Protein AF-A0A3D3Z6V5-F1 (afdb_monomer_lite)

pLDDT: mean 79.41, std 16.16, range [52.12, 97.75]

Radius of gyration: 32.46 Å; chains: 1; bounding box: 58×12×91 Å

Sequence (69 aa):
MFQSTIALVSGLLIVSALFFGVMAMAIAGLVIGFAGAVLANFRPPETRAVVTLEARRTGRGWSVDPSGR

Foldseek 3Di:
DVVVVVVVVVVVVVVVVVVVVVVVVVVVVVVVVVVVVVVVVPDPDPDPPPQPFDWDDDVVGTDTDSPSD

Secondary structure (DSSP, 8-state):
-HHHHHHHHHHHHHHHHHHHHHHHHHHHHHHHHHHHHHHHHT---TT------EEEEETTEEEEETT--

Structure (mmCIF, N/CA/C/O backbone):
data_AF-A0A3D3Z6V5-F1
#
_entry.id   AF-A0A3D3Z6V5-F1
#
loop_
_atom_site.group_PDB
_atom_site.id
_atom_site.type_symbol
_atom_site.label_atom_id
_atom_site.label_alt_id
_atom_site.label_comp_id
_atom_site.label_asym_id
_atom_site.label_entity_id
_atom_site.label_seq_id
_atom_site.pdbx_PDB_ins_code
_atom_site.Cartn_x
_atom_site.Cartn_y
_atom_site.Cartn_z
_atom_site.occupancy
_atom_site.B_iso_or_equiv
_atom_site.auth_seq_id
_atom_site.auth_comp_id
_atom_site.auth_asym_id
_atom_site.auth_atom_id
_atom_site.pdbx_PDB_model_num
ATOM 1 N N . MET A 1 1 ? 19.575 6.139 -38.681 1.00 67.50 1 MET A N 1
ATOM 2 C CA . MET A 1 1 ? 18.131 5.926 -38.419 1.00 67.50 1 MET A CA 1
ATOM 3 C C . MET A 1 1 ? 17.867 4.768 -37.457 1.00 67.50 1 MET A C 1
ATOM 5 O O . MET A 1 1 ? 17.103 4.955 -36.527 1.00 67.50 1 MET A O 1
ATOM 9 N N . PHE A 1 2 ? 18.509 3.603 -37.601 1.00 76.50 2 PHE A N 1
ATOM 10 C CA . PHE A 1 2 ? 18.223 2.442 -36.737 1.00 76.50 2 PHE A CA 1
ATOM 11 C C . PHE A 1 2 ? 18.582 2.658 -35.250 1.00 76.50 2 PHE A C 1
ATOM 13 O O . PHE A 1 2 ? 17.774 2.405 -34.363 1.00 76.50 2 PHE A O 1
ATOM 20 N N . GLN A 1 3 ? 19.762 3.223 -34.970 1.00 87.88 3 GLN A N 1
ATOM 21 C CA . GLN A 1 3 ? 20.232 3.489 -33.602 1.00 87.88 3 GLN A CA 1
ATOM 22 C C . GLN A 1 3 ? 19.375 4.530 -32.856 1.00 87.88 3 GLN A C 1
ATOM 24 O O . GLN A 1 3 ? 19.120 4.378 -31.665 1.00 87.88 3 GLN A O 1
ATOM 29 N N . SER A 1 4 ? 18.874 5.552 -33.559 1.00 89.31 4 SER A N 1
ATOM 30 C CA . SER A 1 4 ? 17.968 6.559 -32.988 1.00 89.31 4 SER A CA 1
ATOM 31 C C . SER A 1 4 ? 16.593 5.979 -32.651 1.00 89.31 4 SER A C 1
ATOM 33 O O . SER A 1 4 ? 16.023 6.325 -31.622 1.00 89.31 4 SER A O 1
ATOM 35 N N . THR A 1 5 ? 16.076 5.061 -33.473 1.00 95.19 5 THR A N 1
ATOM 36 C CA . THR A 1 5 ? 14.806 4.373 -33.202 1.00 95.19 5 THR A CA 1
ATOM 37 C C . THR A 1 5 ? 14.920 3.452 -31.990 1.00 95.19 5 THR A C 1
ATOM 39 O O . THR A 1 5 ? 14.039 3.464 -31.136 1.00 95.19 5 THR A O 1
ATOM 42 N N . ILE A 1 6 ? 16.025 2.708 -31.869 1.00 94.12 6 ILE A N 1
ATOM 43 C CA . ILE A 1 6 ? 16.271 1.839 -30.709 1.00 94.12 6 ILE A CA 1
ATOM 44 C C . ILE A 1 6 ? 16.323 2.660 -29.417 1.00 94.12 6 ILE A C 1
ATOM 46 O O . ILE A 1 6 ? 15.678 2.278 -28.446 1.00 94.12 6 ILE A O 1
ATOM 50 N N . ALA A 1 7 ? 17.032 3.793 -29.411 1.00 95.19 7 ALA A N 1
ATOM 51 C CA . ALA A 1 7 ? 17.130 4.666 -28.239 1.00 95.19 7 ALA A CA 1
ATOM 52 C C . ALA A 1 7 ? 15.773 5.261 -27.817 1.00 95.19 7 ALA A C 1
ATOM 54 O O . ALA A 1 7 ? 15.481 5.371 -26.628 1.00 95.19 7 ALA A O 1
ATOM 55 N N . LEU A 1 8 ? 14.925 5.616 -28.787 1.00 96.31 8 LEU A N 1
ATOM 56 C CA . LEU A 1 8 ? 13.571 6.111 -28.527 1.00 96.31 8 LEU A CA 1
ATOM 57 C C . LEU A 1 8 ? 12.674 5.032 -27.919 1.00 96.31 8 LEU A C 1
ATOM 59 O O . LEU A 1 8 ? 12.000 5.281 -26.922 1.00 96.31 8 LEU A O 1
ATOM 63 N N . VAL A 1 9 ? 12.680 3.830 -28.501 1.00 96.81 9 VAL A N 1
ATOM 64 C CA . VAL A 1 9 ? 11.858 2.712 -28.021 1.00 96.81 9 VAL A CA 1
ATOM 65 C C . VAL A 1 9 ? 12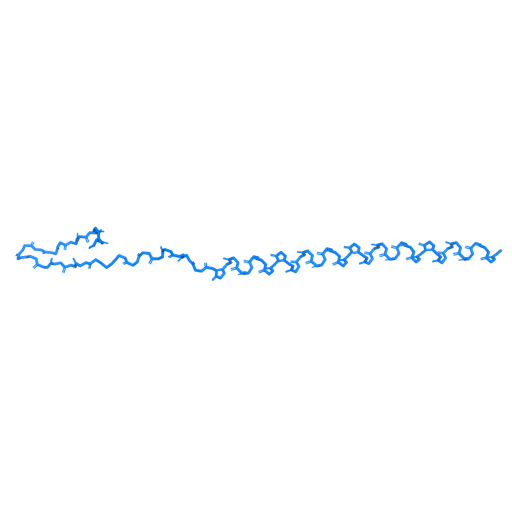.323 2.257 -26.640 1.00 96.81 9 VAL A C 1
ATOM 67 O O . VAL A 1 9 ? 11.493 2.083 -25.752 1.00 96.81 9 VAL A O 1
ATOM 70 N N . SER A 1 10 ? 13.632 2.115 -26.416 1.00 95.94 10 SER A N 1
ATOM 71 C CA . SER A 1 10 ? 14.158 1.730 -25.103 1.00 95.94 10 SER A CA 1
ATOM 72 C C . SER A 1 10 ? 13.877 2.794 -24.043 1.00 95.94 10 SER A C 1
ATOM 74 O O . SER A 1 10 ? 13.434 2.451 -22.948 1.00 95.94 10 SER A O 1
ATOM 76 N N . GLY A 1 11 ? 14.038 4.078 -24.376 1.00 96.81 11 GLY A N 1
ATOM 77 C CA . GLY A 1 11 ? 13.683 5.184 -23.488 1.00 96.81 11 GLY A CA 1
ATOM 78 C C . GLY A 1 11 ? 12.201 5.173 -23.111 1.00 96.81 11 GLY A C 1
ATOM 79 O O . GLY A 1 11 ? 11.867 5.250 -21.928 1.00 96.81 11 GLY A O 1
ATOM 80 N N . LEU A 1 12 ? 11.308 4.994 -24.090 1.00 97.44 12 LEU A N 1
ATOM 81 C CA . LEU A 1 12 ? 9.867 4.902 -23.846 1.00 97.44 12 LEU A CA 1
ATOM 82 C C . LEU A 1 12 ? 9.512 3.709 -22.948 1.00 97.44 12 LEU A C 1
ATOM 84 O O . LEU A 1 12 ? 8.709 3.856 -22.025 1.00 97.44 12 LEU A O 1
ATOM 88 N N . LEU A 1 13 ? 10.116 2.544 -23.188 1.00 97.75 13 LEU A N 1
ATOM 89 C CA . LEU A 1 13 ? 9.895 1.349 -22.372 1.00 97.75 13 LEU A CA 1
ATOM 90 C C . LEU A 1 13 ? 10.348 1.553 -20.923 1.00 97.75 13 LEU A C 1
ATOM 92 O O . LEU A 1 13 ? 9.614 1.188 -20.006 1.00 97.75 13 LEU A O 1
ATOM 96 N N . ILE A 1 14 ? 11.509 2.178 -20.707 1.00 97.38 14 ILE A N 1
ATOM 97 C CA . ILE A 1 14 ? 12.026 2.466 -19.363 1.00 97.38 14 ILE A CA 1
ATOM 98 C C . ILE A 1 14 ? 11.087 3.424 -18.623 1.00 97.38 14 ILE A C 1
ATOM 100 O O . ILE A 1 14 ? 10.672 3.133 -17.502 1.00 97.38 14 ILE A O 1
ATOM 104 N N . VAL A 1 15 ? 10.703 4.537 -19.256 1.00 97.56 15 VAL A N 1
ATOM 105 C CA . VAL A 1 15 ? 9.797 5.525 -18.643 1.00 97.56 15 VAL A CA 1
ATOM 106 C C . VAL A 1 15 ? 8.437 4.901 -18.325 1.00 97.56 15 VAL A C 1
ATOM 108 O O . VAL A 1 15 ? 7.905 5.106 -17.234 1.00 97.56 15 VAL A O 1
ATOM 111 N N . SER A 1 16 ? 7.902 4.087 -19.238 1.00 97.31 16 SER A N 1
ATOM 112 C CA . SER A 1 16 ? 6.628 3.391 -19.033 1.00 97.31 16 SER A CA 1
ATOM 113 C C . SER A 1 16 ? 6.711 2.410 -17.864 1.00 97.31 16 SER A C 1
ATOM 115 O O . SER A 1 16 ? 5.840 2.412 -16.999 1.00 97.31 16 SER A O 1
ATOM 117 N N . ALA A 1 17 ? 7.773 1.601 -17.797 1.00 97.44 17 ALA A N 1
ATOM 118 C CA . ALA A 1 17 ? 7.965 0.627 -16.725 1.00 97.44 17 ALA A CA 1
ATOM 119 C C . ALA A 1 17 ? 8.062 1.300 -15.350 1.00 97.44 17 ALA A C 1
ATOM 121 O O . ALA A 1 17 ? 7.430 0.844 -14.396 1.00 97.44 17 ALA A O 1
ATOM 122 N N . LEU A 1 18 ? 8.796 2.412 -15.256 1.00 97.75 18 LEU A N 1
ATOM 123 C CA . LEU A 1 18 ? 8.888 3.194 -14.023 1.00 97.75 18 LEU A CA 1
ATOM 124 C C . LEU A 1 18 ? 7.526 3.764 -13.619 1.00 97.75 18 LEU A C 1
ATOM 126 O O . LEU A 1 18 ? 7.130 3.636 -12.461 1.00 97.75 18 LEU A O 1
ATOM 130 N N . PHE A 1 19 ? 6.783 4.338 -14.567 1.00 97.38 19 PHE A N 1
ATOM 131 C CA . PHE A 1 19 ? 5.460 4.895 -14.297 1.00 97.38 19 PHE A CA 1
ATOM 132 C C . PHE A 1 19 ? 4.476 3.829 -13.794 1.00 97.38 19 PHE A C 1
ATOM 134 O O . PHE A 1 19 ? 3.848 4.010 -12.749 1.00 97.38 19 PHE A O 1
ATOM 141 N N . PHE A 1 20 ? 4.379 2.690 -14.488 1.00 96.88 20 PHE A N 1
ATOM 142 C CA . PHE A 1 20 ? 3.505 1.592 -14.069 1.00 96.88 20 PHE A CA 1
ATOM 143 C C . PHE A 1 20 ? 3.938 0.985 -12.732 1.00 96.88 20 PHE A C 1
ATOM 145 O O . PHE A 1 20 ? 3.080 0.679 -11.905 1.00 96.88 20 PHE A O 1
ATOM 152 N N . GLY A 1 21 ? 5.244 0.857 -12.484 1.00 97.25 21 GLY A N 1
ATOM 153 C CA . GLY A 1 21 ? 5.771 0.364 -11.212 1.00 97.25 21 GLY A CA 1
ATOM 154 C C . GLY A 1 21 ? 5.388 1.261 -10.033 1.00 97.25 21 GLY A C 1
ATOM 155 O O . GLY A 1 21 ? 4.878 0.773 -9.025 1.00 97.25 21 GLY A O 1
ATOM 156 N N . VAL A 1 22 ? 5.563 2.579 -10.174 1.00 97.56 22 VAL A N 1
ATOM 157 C CA . VAL A 1 22 ? 5.177 3.552 -9.138 1.00 97.56 22 VAL A CA 1
ATOM 158 C C . VAL A 1 22 ? 3.664 3.547 -8.915 1.00 97.56 22 VAL A C 1
ATOM 160 O O . VAL A 1 22 ? 3.216 3.516 -7.768 1.00 97.56 22 VAL A O 1
ATOM 163 N N . MET A 1 23 ? 2.871 3.516 -9.990 1.00 97.44 23 MET A N 1
ATOM 164 C CA . MET A 1 23 ? 1.410 3.452 -9.8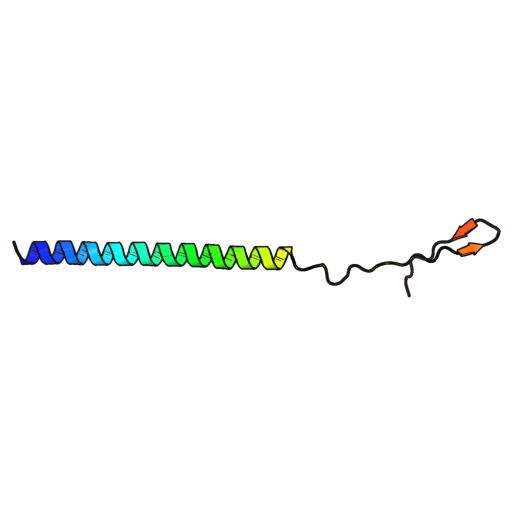94 1.00 97.44 23 MET A CA 1
ATOM 165 C C . MET A 1 23 ? 0.946 2.181 -9.166 1.00 97.44 23 MET A C 1
ATOM 167 O O . MET A 1 23 ? 0.096 2.249 -8.279 1.00 97.44 23 MET A O 1
ATOM 171 N N . ALA A 1 24 ? 1.539 1.027 -9.483 1.00 95.69 24 ALA A N 1
ATOM 172 C CA . ALA A 1 24 ? 1.224 -0.235 -8.820 1.00 95.69 24 ALA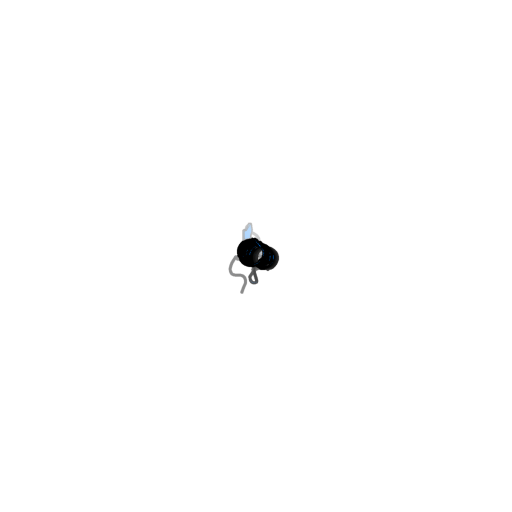 A CA 1
ATOM 173 C C . ALA A 1 24 ? 1.533 -0.187 -7.315 1.00 95.69 24 ALA A C 1
ATOM 175 O O . ALA A 1 24 ? 0.712 -0.626 -6.509 1.00 95.69 24 ALA A O 1
ATOM 176 N N . MET A 1 25 ? 2.671 0.397 -6.923 1.00 96.56 25 MET A N 1
ATOM 177 C CA . MET A 1 25 ? 3.035 0.558 -5.509 1.00 96.56 25 MET A CA 1
ATOM 178 C C . MET A 1 25 ? 2.079 1.495 -4.764 1.00 96.56 25 MET A C 1
ATOM 180 O O . MET A 1 25 ? 1.693 1.200 -3.633 1.00 96.56 25 MET A O 1
ATOM 184 N N . ALA A 1 26 ? 1.646 2.588 -5.399 1.00 95.19 26 ALA A N 1
ATOM 185 C CA . ALA A 1 26 ? 0.667 3.504 -4.816 1.00 95.19 26 ALA A CA 1
ATOM 186 C C . ALA A 1 26 ? -0.687 2.814 -4.574 1.00 95.19 26 ALA A C 1
ATOM 188 O O . ALA A 1 26 ? -1.256 2.929 -3.487 1.00 95.19 26 ALA A O 1
ATOM 189 N N . ILE A 1 27 ? -1.175 2.047 -5.556 1.00 95.69 27 ILE A N 1
ATOM 190 C CA . ILE A 1 27 ? -2.428 1.289 -5.434 1.00 95.69 27 ILE A CA 1
ATOM 191 C C . ILE A 1 27 ? -2.305 0.218 -4.345 1.00 95.69 27 ILE A C 1
ATOM 193 O O . ILE A 1 27 ? -3.194 0.100 -3.503 1.00 95.69 27 ILE A O 1
ATOM 197 N N . ALA A 1 28 ? -1.199 -0.529 -4.311 1.00 94.12 28 ALA A N 1
ATOM 198 C CA . ALA A 1 28 ? -0.965 -1.533 -3.277 1.00 94.12 28 ALA A CA 1
ATOM 199 C C . ALA A 1 28 ? -0.963 -0.910 -1.871 1.00 94.12 28 ALA A C 1
ATOM 201 O O . ALA A 1 28 ? -1.644 -1.411 -0.976 1.00 94.12 28 ALA A O 1
ATOM 202 N N . GLY A 1 29 ? -0.266 0.217 -1.690 1.00 93.69 29 GLY A N 1
ATOM 203 C CA . GLY A 1 29 ? -0.250 0.955 -0.426 1.00 93.69 29 GLY A CA 1
ATOM 204 C C . GLY A 1 29 ? -1.640 1.432 0.000 1.00 93.69 29 GLY A C 1
ATOM 205 O O . GLY A 1 29 ? -2.014 1.265 1.162 1.00 93.69 29 GLY A O 1
ATOM 206 N N . LEU A 1 30 ? -2.435 1.953 -0.940 1.00 94.62 30 LEU A N 1
ATOM 207 C CA . LEU A 1 30 ? -3.817 2.364 -0.685 1.00 94.62 30 LEU A CA 1
ATOM 208 C C . LEU A 1 30 ? -4.685 1.188 -0.218 1.00 94.62 30 LEU A C 1
ATOM 210 O O . LEU A 1 30 ? -5.397 1.309 0.777 1.00 94.62 30 LEU A O 1
ATOM 214 N N . VAL A 1 31 ? -4.612 0.048 -0.910 1.00 93.81 31 VAL A N 1
ATOM 215 C CA . VAL A 1 31 ? -5.406 -1.147 -0.582 1.00 93.81 31 VAL A CA 1
ATOM 216 C C . VAL A 1 31 ? -5.028 -1.697 0.793 1.00 93.81 31 VAL A C 1
ATOM 218 O O . VAL A 1 31 ? -5.912 -1.971 1.605 1.00 93.81 31 VAL A O 1
ATOM 221 N N . ILE A 1 32 ? -3.730 -1.814 1.084 1.00 92.62 32 ILE A N 1
ATOM 222 C CA . ILE A 1 32 ? -3.237 -2.299 2.381 1.00 92.62 32 ILE A CA 1
ATOM 223 C C . ILE A 1 32 ? -3.659 -1.345 3.506 1.00 92.62 32 ILE A C 1
ATOM 225 O O . ILE A 1 32 ? -4.164 -1.794 4.537 1.00 92.62 32 ILE A O 1
ATOM 229 N N . GLY A 1 33 ? -3.503 -0.033 3.304 1.00 89.81 33 GLY A N 1
ATOM 230 C CA . GLY A 1 33 ? -3.912 0.978 4.278 1.00 89.81 33 GLY A CA 1
ATOM 231 C C . GLY A 1 33 ? -5.415 0.947 4.557 1.00 89.81 33 GLY A C 1
ATOM 232 O O . GLY A 1 33 ? -5.829 0.962 5.717 1.00 89.81 33 GLY A O 1
ATOM 233 N N . PHE A 1 34 ? -6.234 0.827 3.509 1.00 91.44 34 PHE A N 1
ATOM 234 C CA . PHE A 1 34 ? -7.685 0.722 3.647 1.00 91.44 34 PHE A CA 1
ATOM 235 C C . PHE A 1 34 ? -8.096 -0.557 4.386 1.00 91.44 34 PHE A C 1
ATOM 237 O O . PHE A 1 34 ? -8.899 -0.493 5.315 1.00 91.44 34 PHE A O 1
ATOM 244 N N . ALA A 1 35 ? -7.506 -1.708 4.047 1.00 86.06 35 ALA A N 1
ATOM 245 C CA . ALA A 1 35 ? -7.758 -2.963 4.755 1.00 86.06 35 ALA A CA 1
ATOM 246 C C . ALA A 1 35 ? -7.401 -2.863 6.250 1.00 86.06 35 ALA A C 1
ATOM 248 O O . ALA A 1 35 ? -8.179 -3.296 7.102 1.00 86.06 35 ALA A O 1
ATOM 249 N N . GLY A 1 36 ? -6.270 -2.231 6.581 1.00 83.31 36 GLY A N 1
ATOM 250 C CA . GLY A 1 36 ? -5.877 -1.966 7.966 1.00 83.31 36 GLY A CA 1
ATOM 251 C C . GLY A 1 36 ? -6.876 -1.077 8.713 1.00 83.31 36 GLY A C 1
ATOM 252 O O . GLY A 1 36 ? -7.268 -1.401 9.835 1.00 83.31 36 GLY A O 1
ATOM 253 N N . ALA A 1 37 ? -7.341 0.007 8.084 1.00 80.81 37 ALA A N 1
ATOM 254 C CA . ALA A 1 37 ? -8.337 0.908 8.668 1.00 80.81 37 ALA A CA 1
ATOM 255 C C . ALA A 1 37 ? -9.686 0.208 8.912 1.00 80.81 37 ALA A C 1
ATOM 257 O O . ALA A 1 37 ? -10.297 0.381 9.967 1.00 80.81 37 ALA A O 1
ATOM 258 N N . VAL A 1 38 ? -10.125 -0.627 7.967 1.00 82.12 38 VAL A N 1
ATOM 259 C CA . VAL A 1 38 ? -11.347 -1.430 8.100 1.00 82.12 38 VAL A CA 1
ATOM 260 C C . VAL A 1 38 ? -11.237 -2.391 9.285 1.00 82.12 38 VAL A C 1
ATOM 262 O O . VAL A 1 38 ? -12.125 -2.415 10.135 1.00 82.12 38 VAL A O 1
ATOM 265 N N . LEU A 1 39 ? -1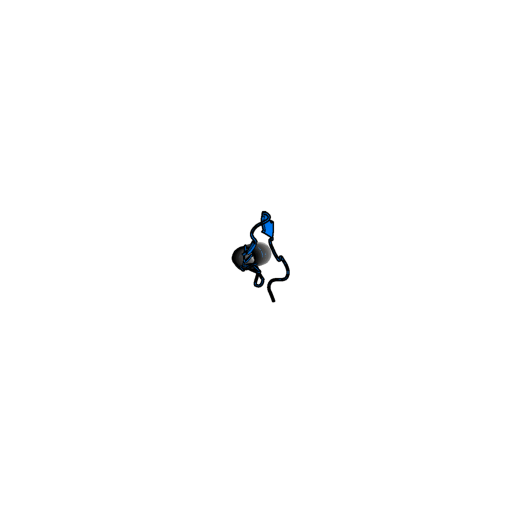0.131 -3.132 9.396 1.00 76.62 39 LEU A N 1
ATOM 266 C CA . LEU A 1 39 ? -9.896 -4.048 10.518 1.00 76.62 39 LEU A CA 1
ATOM 267 C C . LEU A 1 39 ? -9.870 -3.323 11.871 1.00 76.62 39 LEU A C 1
ATOM 269 O O . LEU A 1 39 ? -10.413 -3.835 12.849 1.00 76.62 39 LEU A O 1
ATOM 273 N N . ALA A 1 40 ? -9.284 -2.125 11.929 1.00 72.31 40 ALA A N 1
ATOM 274 C CA . ALA A 1 40 ? -9.272 -1.311 13.142 1.00 72.31 40 ALA A CA 1
ATOM 275 C C . ALA A 1 40 ? -10.682 -0.855 13.550 1.00 72.31 40 ALA A C 1
ATOM 277 O O . ALA A 1 40 ? -11.009 -0.882 14.734 1.00 72.31 40 ALA A O 1
ATOM 278 N N . ASN A 1 41 ? -11.531 -0.492 12.584 1.00 74.81 41 ASN A N 1
ATOM 279 C CA . ASN A 1 41 ? -12.896 -0.037 12.854 1.00 74.81 41 ASN A CA 1
ATOM 280 C C . ASN A 1 41 ? -13.823 -1.165 13.345 1.00 74.81 41 ASN A C 1
ATOM 282 O O . ASN A 1 41 ? -14.783 -0.913 14.068 1.00 74.81 41 ASN A O 1
ATOM 286 N N . PHE A 1 42 ? -13.537 -2.416 12.975 1.00 71.31 42 PHE A N 1
ATOM 287 C CA . PHE A 1 42 ? -14.298 -3.582 13.430 1.00 71.31 42 PHE A CA 1
ATOM 288 C C . PHE A 1 42 ? -13.794 -4.185 14.739 1.00 71.31 42 PHE A C 1
ATOM 290 O O . PHE A 1 42 ? -14.405 -5.133 15.230 1.00 71.31 42 PHE A O 1
ATOM 297 N N . ARG A 1 43 ? -12.707 -3.667 15.320 1.00 65.31 43 ARG A N 1
ATOM 298 C CA . ARG A 1 43 ? -12.196 -4.160 16.597 1.00 65.31 43 ARG A CA 1
ATOM 299 C C . ARG A 1 43 ? -13.131 -3.671 17.715 1.00 65.31 43 ARG A C 1
ATOM 301 O O . ARG A 1 43 ? -13.156 -2.470 17.987 1.00 65.31 43 ARG A O 1
ATOM 308 N N . PRO A 1 44 ? -13.934 -4.550 18.347 1.00 63.12 44 PRO A N 1
ATOM 309 C CA . PRO A 1 44 ? -14.795 -4.126 19.439 1.00 63.12 44 PRO A CA 1
ATOM 310 C C . PRO A 1 44 ? -13.915 -3.639 20.599 1.00 63.12 44 PRO A C 1
ATOM 312 O O . PRO A 1 44 ? -12.857 -4.228 20.838 1.00 63.12 44 PRO A O 1
ATOM 315 N N . PRO A 1 45 ? -14.314 -2.585 21.331 1.00 66.75 45 PRO A N 1
ATOM 316 C CA . PRO A 1 45 ? -13.608 -2.209 22.545 1.00 66.75 45 PRO A CA 1
ATOM 317 C C . PRO A 1 45 ? -13.617 -3.413 23.493 1.00 66.75 45 PRO A C 1
ATOM 319 O O . PRO A 1 45 ? -14.682 -3.886 23.888 1.00 66.75 45 PRO A O 1
ATOM 322 N N . GLU A 1 46 ? -12.428 -3.909 23.842 1.00 68.75 46 GLU A N 1
ATOM 323 C CA . GLU A 1 46 ? -12.239 -5.110 24.675 1.00 68.75 46 GLU A CA 1
ATOM 324 C C . GLU A 1 46 ? -12.836 -4.950 26.086 1.00 68.75 46 GLU A C 1
ATOM 326 O O . GLU A 1 46 ? -13.000 -5.913 26.827 1.00 68.75 46 GLU A O 1
ATOM 331 N N . THR A 1 47 ? -13.226 -3.729 26.450 1.00 60.22 47 THR A N 1
ATOM 332 C CA . THR A 1 47 ? -13.713 -3.352 27.772 1.00 60.22 47 THR A CA 1
ATOM 333 C C . THR A 1 47 ? -15.042 -2.610 27.688 1.00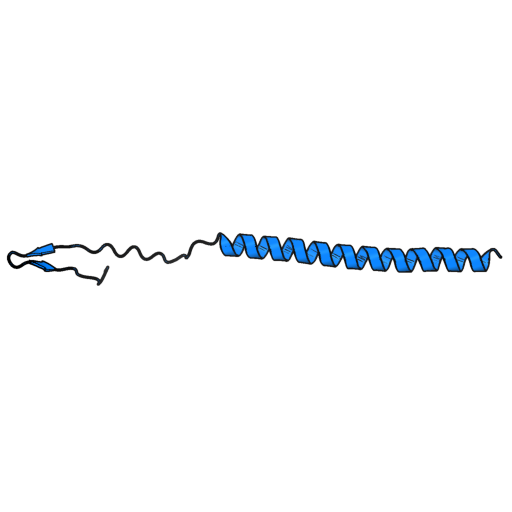 60.22 47 THR A C 1
ATOM 335 O O . THR A 1 47 ? -15.205 -1.506 28.209 1.00 60.22 47 THR A O 1
ATOM 338 N N . ARG A 1 48 ? -16.066 -3.227 27.087 1.00 55.47 48 ARG A N 1
ATOM 339 C CA . ARG A 1 48 ? -17.438 -2.846 27.448 1.00 55.47 48 ARG A CA 1
ATOM 340 C C . ARG A 1 48 ? -17.713 -3.415 28.841 1.00 55.47 48 ARG A C 1
ATOM 342 O O . ARG A 1 48 ? -18.270 -4.499 28.974 1.00 55.47 48 ARG A O 1
ATOM 349 N N . ALA A 1 49 ? -17.254 -2.713 29.876 1.00 56.66 49 ALA A N 1
ATOM 350 C CA . ALA A 1 49 ? -17.604 -3.026 31.253 1.00 56.66 49 ALA A CA 1
ATOM 351 C C . ALA A 1 49 ? -19.125 -2.878 31.386 1.00 56.66 49 ALA A C 1
ATOM 353 O O . ALA A 1 49 ? -19.657 -1.770 31.462 1.00 56.66 49 ALA A O 1
ATOM 354 N N . VAL A 1 50 ? -19.840 -4.000 31.322 1.00 55.38 50 VAL A N 1
ATOM 355 C CA . VAL A 1 50 ? -21.261 -4.047 31.650 1.00 55.38 50 VAL A CA 1
ATOM 356 C C . VAL A 1 50 ? -21.332 -3.913 33.164 1.00 55.38 50 VAL A C 1
ATOM 358 O O . VAL A 1 50 ? -21.181 -4.890 33.887 1.00 55.38 50 VAL A O 1
ATOM 361 N N . VAL A 1 51 ? -21.495 -2.683 33.649 1.00 59.69 51 VAL A N 1
ATOM 362 C CA . VAL A 1 51 ? -21.775 -2.436 35.063 1.00 59.69 51 VAL A CA 1
ATOM 363 C C . VAL A 1 51 ? -23.201 -2.918 35.313 1.00 59.69 51 VAL A C 1
ATOM 365 O O . VAL A 1 51 ? -24.171 -2.227 35.000 1.00 59.69 51 VAL A O 1
ATOM 368 N N . THR A 1 52 ? -23.347 -4.136 35.826 1.00 53.62 52 THR A N 1
ATOM 369 C CA . THR A 1 52 ? -24.616 -4.599 36.389 1.00 53.62 52 THR A CA 1
ATOM 370 C C . THR A 1 52 ? -24.870 -3.819 37.671 1.00 53.62 52 THR A C 1
ATOM 372 O O . THR A 1 52 ? -24.293 -4.109 38.713 1.00 53.62 52 THR A O 1
ATOM 375 N N . LEU A 1 53 ? -25.709 -2.789 37.578 1.00 60.28 53 LEU A N 1
ATOM 376 C CA . LEU A 1 53 ? -26.191 -2.035 38.729 1.00 60.28 53 LEU A CA 1
ATOM 377 C C . LEU A 1 53 ? -27.231 -2.893 39.460 1.00 60.28 53 LEU A C 1
ATOM 379 O O . LEU A 1 53 ? -28.367 -3.024 39.002 1.00 60.28 53 LEU A O 1
ATOM 383 N N . GLU A 1 54 ? -26.851 -3.501 40.583 1.00 60.56 54 GLU A N 1
ATOM 384 C CA . GLU A 1 54 ? -27.803 -4.212 41.438 1.00 60.56 54 GLU A CA 1
ATOM 385 C C . GLU A 1 54 ? -28.605 -3.182 42.249 1.00 60.56 54 GLU A C 1
ATOM 387 O O . GLU A 1 54 ? -28.123 -2.592 43.217 1.00 60.56 54 GLU A O 1
ATOM 392 N N . ALA A 1 55 ? -29.846 -2.922 41.832 1.00 59.97 55 ALA A N 1
ATOM 393 C CA . ALA A 1 55 ? -30.743 -2.030 42.554 1.00 59.97 55 ALA A CA 1
ATOM 394 C C . ALA A 1 55 ? -31.402 -2.785 43.716 1.00 59.97 55 ALA A C 1
ATOM 396 O O . ALA A 1 55 ? -32.279 -3.629 43.511 1.00 59.97 55 ALA A O 1
ATOM 397 N N . ARG A 1 56 ? -31.018 -2.456 44.954 1.00 61.22 56 ARG A N 1
ATOM 398 C CA . ARG A 1 56 ? -31.690 -2.980 46.152 1.00 61.22 56 ARG A CA 1
ATOM 399 C C . ARG A 1 56 ? -32.750 -1.999 46.631 1.00 61.22 56 ARG A C 1
ATOM 401 O O . ARG A 1 56 ? -32.499 -0.805 46.803 1.00 61.22 56 ARG A O 1
ATOM 408 N N . ARG A 1 57 ? -33.952 -2.520 46.876 1.00 60.41 57 ARG A N 1
ATOM 409 C CA . ARG A 1 57 ? -35.043 -1.774 47.503 1.00 60.41 57 ARG A CA 1
ATOM 410 C C . ARG A 1 57 ? -34.932 -1.937 49.012 1.00 60.41 57 ARG A C 1
ATOM 412 O O . ARG A 1 57 ? -35.308 -2.972 49.554 1.00 60.41 57 ARG A O 1
ATOM 419 N N . THR A 1 58 ? -34.429 -0.918 49.695 1.00 61.56 58 THR A N 1
ATOM 420 C CA . THR A 1 58 ? -34.583 -0.828 51.152 1.00 61.56 58 THR A CA 1
ATOM 421 C C . THR A 1 58 ? -35.875 -0.062 51.432 1.00 61.56 58 THR A C 1
ATOM 423 O O . THR A 1 58 ? -36.314 0.737 50.607 1.00 61.56 58 THR A O 1
ATOM 426 N N . GLY A 1 59 ? -36.544 -0.303 52.562 1.00 58.41 59 GLY A N 1
ATOM 427 C CA . GLY A 1 59 ? -37.868 0.272 52.875 1.00 58.41 59 GLY A CA 1
ATOM 428 C C . GLY A 1 59 ? -37.968 1.812 52.888 1.00 58.41 59 GLY A C 1
ATOM 429 O O . GLY A 1 59 ? -39.027 2.340 53.207 1.00 58.41 59 GLY A O 1
ATOM 430 N N . ARG A 1 60 ? -36.893 2.535 52.544 1.00 64.12 60 ARG A N 1
ATOM 431 C CA . ARG A 1 60 ? -36.820 3.997 52.398 1.00 64.12 60 ARG A CA 1
ATOM 432 C C . ARG A 1 60 ? -36.460 4.490 50.987 1.00 64.12 60 ARG A C 1
ATOM 434 O O . ARG A 1 60 ? -36.417 5.698 50.788 1.00 64.12 60 ARG A O 1
ATOM 441 N N . GLY A 1 61 ? -36.231 3.609 50.010 1.00 65.75 61 GLY A N 1
ATOM 442 C CA . GLY A 1 61 ? -35.930 4.008 48.631 1.00 65.75 61 GLY A CA 1
ATOM 443 C C . GLY A 1 61 ? -35.091 2.992 47.855 1.00 65.75 61 GLY A C 1
ATOM 444 O O . GLY A 1 61 ? -34.731 1.927 48.359 1.00 65.75 61 GLY A O 1
ATOM 445 N N . TRP A 1 62 ? -34.789 3.334 46.604 1.00 72.50 62 TRP A N 1
ATOM 446 C CA . TRP A 1 62 ? -33.872 2.575 45.756 1.00 72.50 62 TRP A CA 1
ATOM 447 C C . TRP A 1 62 ? -32.450 3.085 45.975 1.00 72.50 62 TRP A C 1
ATOM 449 O O . TRP A 1 62 ? -32.189 4.273 45.790 1.00 72.50 62 TRP A O 1
ATOM 459 N N . SER A 1 63 ? -31.538 2.198 46.367 1.00 65.38 63 SER A N 1
ATOM 460 C CA . SER A 1 63 ? -30.104 2.490 46.388 1.00 65.38 63 SER A CA 1
ATOM 461 C C . SER A 1 63 ? -29.429 1.734 45.253 1.00 65.38 63 SER A C 1
ATOM 463 O O . SER A 1 63 ? -29.649 0.529 45.102 1.00 65.38 63 SER A O 1
ATOM 465 N N . VAL A 1 64 ? -28.611 2.438 44.477 1.00 65.38 64 VAL A N 1
ATOM 466 C CA . VAL A 1 64 ? -27.796 1.858 43.409 1.00 65.38 64 VAL A CA 1
ATOM 467 C C . VAL A 1 64 ? -26.347 1.863 43.874 1.00 65.38 64 VAL A C 1
ATOM 469 O O . VAL A 1 64 ? -25.817 2.928 44.184 1.00 65.38 64 VAL A O 1
ATOM 472 N N . ASP A 1 65 ? -25.723 0.688 43.928 1.00 66.81 65 ASP A N 1
ATOM 473 C CA . ASP A 1 65 ? -24.285 0.563 44.158 1.00 66.81 65 ASP A CA 1
ATOM 474 C C . ASP A 1 65 ? -23.566 0.483 42.797 1.00 66.81 65 ASP A C 1
ATOM 476 O O . ASP A 1 65 ? -23.758 -0.489 42.060 1.00 66.81 65 ASP A O 1
ATOM 480 N N . PRO A 1 66 ? -22.778 1.504 42.412 1.00 62.31 66 PRO A N 1
ATOM 481 C CA . PRO A 1 66 ? -22.050 1.506 41.150 1.00 62.31 66 PRO A CA 1
ATOM 482 C C . PRO A 1 66 ? -20.747 0.695 41.203 1.00 62.31 66 PRO A C 1
ATOM 484 O O . PRO A 1 66 ? -20.015 0.686 40.215 1.00 62.31 66 PRO A O 1
ATOM 487 N N . SER A 1 67 ? -20.410 0.064 42.335 1.00 60.31 67 SER A N 1
ATOM 488 C CA . SER A 1 67 ? -19.074 -0.501 42.544 1.00 60.31 67 SER A CA 1
ATOM 489 C C . SER A 1 67 ? -18.757 -1.742 41.713 1.00 60.31 67 SER A C 1
ATOM 491 O O . SER A 1 67 ? -17.571 -2.019 41.551 1.00 60.31 67 SER A O 1
ATOM 493 N N . GLY A 1 68 ? -19.756 -2.435 41.148 1.00 55.75 68 GLY A N 1
ATOM 494 C CA . GLY A 1 68 ? -19.558 -3.503 40.156 1.00 55.75 68 GLY A CA 1
ATOM 495 C C . GLY A 1 68 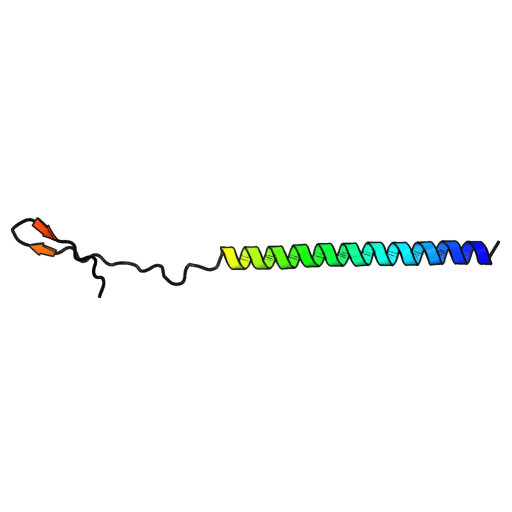? -18.432 -4.492 40.498 1.00 55.75 68 GLY A C 1
ATOM 496 O O . GLY A 1 68 ? -17.680 -4.871 39.600 1.00 55.75 68 GLY A O 1
ATOM 497 N N . ARG A 1 69 ? -18.270 -4.828 41.785 1.00 52.12 69 ARG A N 1
ATOM 498 C CA . ARG A 1 69 ? -17.288 -5.795 42.292 1.00 52.12 69 ARG A CA 1
ATOM 499 C C . ARG A 1 69 ? -17.919 -7.160 42.487 1.00 52.12 69 ARG A C 1
ATOM 501 O O . ARG A 1 69 ? -19.056 -7.199 43.001 1.00 52.12 69 ARG A O 1
#